Protein AF-A0A5E7Z6R9-F1 (afdb_monomer_lite)

Radius of gyration: 21.88 Å; chains: 1; bounding box: 25×38×64 Å

Secondary structure (DSSP, 8-state):
--STHHHHHHHHHHHHHHHHHHT------HHHHHTT-SEEEEEETTEEEEEEE-TTS-EEEE-

Structure (mmCIF, N/CA/C/O backbone):
data_AF-A0A5E7Z6R9-F1
#
_entry.id   AF-A0A5E7Z6R9-F1
#
loop_
_atom_site.group_PDB
_atom_site.id
_atom_site.type_symbol
_atom_site.label_atom_id
_atom_site.label_alt_id
_atom_site.label_comp_id
_atom_site.label_asym_id
_atom_site.label_entity_id
_atom_site.label_seq_id
_atom_site.pdbx_PDB_ins_code
_atom_site.Cartn_x
_atom_site.Cartn_y
_atom_site.Cartn_z
_atom_site.occupancy
_atom_site.B_iso_or_equiv
_atom_site.auth_seq_id
_atom_site.auth_comp_id
_atom_site.auth_asym_id
_atom_site.auth_atom_id
_atom_site.pdbx_PDB_model_num
ATOM 1 N N . MET A 1 1 ? 0.712 26.437 -50.271 1.00 54.00 1 MET A N 1
ATOM 2 C CA . MET A 1 1 ? 0.381 27.091 -48.998 1.00 54.00 1 MET A CA 1
ATOM 3 C C . MET A 1 1 ? -1.033 26.640 -48.644 1.00 54.00 1 MET A C 1
ATOM 5 O O . MET A 1 1 ? -1.930 26.976 -49.393 1.00 54.00 1 MET A O 1
ATOM 9 N N . ASP A 1 2 ? -1.355 25.739 -47.714 1.00 56.16 2 ASP A N 1
ATOM 10 C CA . ASP A 1 2 ? -0.633 25.104 -46.608 1.00 56.16 2 ASP A CA 1
ATOM 11 C C . ASP A 1 2 ? -1.442 23.855 -46.192 1.00 56.16 2 ASP A C 1
ATOM 13 O O . ASP A 1 2 ? -2.591 23.974 -45.769 1.00 56.16 2 ASP A O 1
ATOM 17 N N . LYS A 1 3 ? -0.894 22.641 -46.363 1.00 56.12 3 LYS A N 1
ATOM 18 C CA . LYS A 1 3 ? -1.510 21.395 -45.846 1.00 56.12 3 LYS A CA 1
ATOM 19 C C . LYS A 1 3 ? -0.854 20.903 -44.543 1.00 56.12 3 LYS A C 1
ATOM 21 O O . LYS A 1 3 ? -1.484 20.157 -43.807 1.00 56.12 3 LYS A O 1
ATOM 26 N N . ASN A 1 4 ? 0.344 21.401 -44.217 1.00 59.75 4 ASN A N 1
ATOM 27 C CA . ASN A 1 4 ? 1.184 20.928 -43.106 1.00 59.75 4 ASN A CA 1
ATOM 28 C C . ASN A 1 4 ? 0.653 21.295 -41.704 1.00 59.75 4 ASN A C 1
ATOM 30 O O . ASN A 1 4 ? 0.919 20.602 -40.730 1.00 59.75 4 ASN A O 1
ATOM 34 N N . SER A 1 5 ? -0.135 22.368 -41.586 1.00 57.84 5 SER A N 1
ATOM 35 C CA . SER A 1 5 ? -0.470 22.961 -40.281 1.00 57.84 5 SER A CA 1
ATOM 36 C C . SER A 1 5 ? -1.534 22.200 -39.477 1.00 57.84 5 SER A C 1
ATOM 38 O O . SER A 1 5 ? -1.637 22.392 -38.268 1.00 57.84 5 SER A O 1
ATOM 40 N N . ARG A 1 6 ? -2.341 21.335 -40.111 1.00 60.97 6 ARG A N 1
ATOM 41 C CA . ARG A 1 6 ? -3.365 20.533 -39.406 1.00 60.97 6 ARG A CA 1
ATOM 42 C C . ARG A 1 6 ? -2.816 19.223 -38.838 1.00 60.97 6 ARG A C 1
ATOM 44 O O . ARG A 1 6 ? -3.329 18.746 -37.830 1.00 60.97 6 ARG A O 1
ATOM 51 N N . GLU A 1 7 ? -1.779 18.660 -39.450 1.00 57.75 7 GLU A N 1
ATOM 52 C CA . GLU A 1 7 ? -1.198 17.377 -39.031 1.00 57.75 7 GLU A CA 1
ATOM 53 C C . GLU A 1 7 ? -0.251 17.542 -37.831 1.00 57.75 7 GLU A C 1
ATOM 55 O O . GLU A 1 7 ? -0.303 16.735 -36.902 1.00 57.75 7 GLU A O 1
ATOM 60 N N . GLU A 1 8 ? 0.508 18.644 -37.765 1.00 59.44 8 GLU A N 1
ATOM 61 C CA . GLU A 1 8 ? 1.322 18.996 -36.585 1.00 59.44 8 GLU A CA 1
ATOM 62 C C . GLU A 1 8 ? 0.464 19.231 -35.331 1.00 59.44 8 GLU A C 1
ATOM 64 O O . GLU A 1 8 ? 0.807 18.773 -34.241 1.00 59.44 8 GLU A O 1
ATOM 69 N N . SER A 1 9 ? -0.703 19.865 -35.490 1.00 60.09 9 SER A N 1
ATOM 70 C CA . SER A 1 9 ? -1.666 20.102 -34.405 1.00 60.09 9 SER A CA 1
ATOM 71 C C . SER A 1 9 ? -2.227 18.801 -33.811 1.00 60.09 9 SER A C 1
ATOM 73 O O . SER A 1 9 ? -2.376 18.693 -32.592 1.00 60.09 9 SER A O 1
ATOM 75 N N . ALA A 1 10 ? -2.514 17.800 -34.650 1.00 63.22 10 ALA A N 1
ATOM 76 C CA . ALA A 1 10 ? -3.047 16.512 -34.208 1.00 63.22 10 ALA A CA 1
ATOM 77 C C . ALA A 1 10 ? -1.971 15.623 -33.557 1.00 63.22 10 ALA A C 1
ATOM 79 O O . ALA A 1 10 ? -2.256 14.899 -32.598 1.00 63.22 10 ALA A O 1
ATOM 80 N N . ALA A 1 11 ? -0.732 15.688 -34.052 1.00 62.84 11 ALA A N 1
ATOM 81 C CA . ALA A 1 11 ? 0.407 14.986 -33.467 1.00 62.84 11 ALA A CA 1
ATOM 82 C C . ALA A 1 11 ? 0.769 15.546 -32.082 1.00 62.84 11 ALA A C 1
ATOM 84 O O . ALA A 1 11 ? 0.970 14.766 -31.151 1.00 62.84 11 ALA A O 1
ATOM 85 N N . ALA A 1 12 ? 0.761 16.874 -31.920 1.00 61.84 12 ALA A N 1
ATOM 86 C CA . ALA A 1 12 ? 0.986 17.538 -30.636 1.00 61.84 12 ALA A CA 1
ATOM 87 C C . ALA A 1 12 ? -0.079 17.153 -29.593 1.00 61.84 12 ALA A C 1
ATOM 89 O O . ALA A 1 12 ? 0.270 16.738 -28.489 1.00 61.84 12 ALA A O 1
ATOM 90 N N . GLN A 1 13 ? -1.367 17.162 -29.967 1.00 62.34 13 GLN A N 1
ATOM 91 C CA . GLN A 1 13 ? -2.450 16.735 -29.068 1.00 62.34 13 GLN A CA 1
ATOM 92 C C . GLN A 1 13 ? -2.336 15.265 -28.644 1.00 62.34 13 GLN A C 1
ATOM 94 O O . GLN A 1 13 ? -2.561 14.934 -27.481 1.00 62.34 13 GLN A O 1
ATOM 99 N N . ARG A 1 14 ? -1.959 14.359 -29.556 1.00 62.56 14 ARG A N 1
ATOM 100 C CA . ARG A 1 14 ? -1.736 12.941 -29.215 1.00 62.56 14 ARG A CA 1
ATOM 101 C C . ARG A 1 14 ? -0.550 12.748 -28.273 1.00 62.56 14 ARG A C 1
ATOM 103 O O . ARG A 1 14 ? -0.590 11.862 -27.419 1.00 62.56 14 ARG A O 1
ATOM 110 N N . PHE A 1 15 ? 0.490 13.564 -28.419 1.00 59.22 15 PHE A N 1
ATOM 111 C CA . PHE A 1 15 ? 1.667 13.498 -27.562 1.00 59.22 15 PHE A CA 1
ATOM 112 C C . PHE A 1 15 ? 1.352 13.969 -26.137 1.00 59.22 15 PHE A C 1
ATOM 114 O O . PHE A 1 15 ? 1.739 13.293 -25.183 1.00 59.22 15 PHE A O 1
ATOM 121 N N . GLU A 1 16 ? 0.581 15.049 -25.987 1.00 61.66 16 GLU A N 1
ATOM 122 C CA . GLU A 1 16 ? 0.143 15.559 -24.681 1.00 61.66 16 GLU A CA 1
ATOM 123 C C . GLU A 1 16 ? -0.809 14.599 -23.955 1.00 61.66 16 GLU A C 1
ATOM 125 O O . GLU A 1 16 ? -0.611 14.326 -22.770 1.00 61.66 16 GLU A O 1
ATOM 130 N N . LEU A 1 17 ? -1.765 13.984 -24.662 1.00 61.19 17 LEU A N 1
ATOM 131 C CA . LEU A 1 17 ? -2.637 12.950 -24.083 1.00 61.19 17 LEU A CA 1
ATOM 132 C C . LEU A 1 17 ? -1.834 11.742 -23.562 1.00 61.19 17 LEU A C 1
ATOM 134 O O . LEU A 1 17 ? -2.149 11.197 -22.508 1.00 61.19 17 LEU A O 1
ATOM 138 N N . SER A 1 18 ? -0.754 11.359 -24.254 1.00 61.81 18 SER A N 1
ATOM 139 C CA . SER A 1 18 ? 0.127 10.255 -23.830 1.00 61.81 18 SER A CA 1
ATOM 140 C C . SER A 1 18 ? 1.047 10.596 -22.646 1.00 61.81 18 SER A C 1
ATOM 142 O O . SER A 1 18 ? 1.595 9.700 -22.005 1.00 61.81 18 SER A O 1
ATOM 144 N N . GLN A 1 19 ? 1.295 11.883 -22.394 1.00 60.81 19 GLN A N 1
ATOM 145 C CA . GLN A 1 19 ? 2.110 12.370 -21.274 1.00 60.81 19 GLN A CA 1
ATOM 146 C C . GLN A 1 19 ? 1.260 12.529 -20.007 1.00 60.81 19 GLN A C 1
ATOM 148 O O . GLN A 1 19 ? 1.710 12.177 -18.916 1.00 60.81 19 GLN A O 1
ATOM 153 N N . ALA A 1 20 ? 0.010 12.976 -20.157 1.00 60.03 20 ALA A N 1
ATOM 154 C CA . ALA A 1 20 ? -0.944 13.070 -19.054 1.00 60.03 20 ALA A CA 1
ATOM 155 C C . ALA A 1 20 ? -1.218 11.695 -18.413 1.00 60.03 20 ALA A C 1
ATOM 157 O O . ALA A 1 20 ? -1.286 11.590 -17.191 1.00 60.03 20 ALA A O 1
ATOM 158 N N . ASP A 1 21 ? -1.271 10.632 -19.221 1.00 60.16 21 ASP A N 1
ATOM 159 C CA . ASP A 1 21 ? -1.495 9.254 -18.754 1.00 60.16 21 ASP A CA 1
ATOM 160 C C . ASP A 1 21 ? -0.269 8.642 -18.047 1.00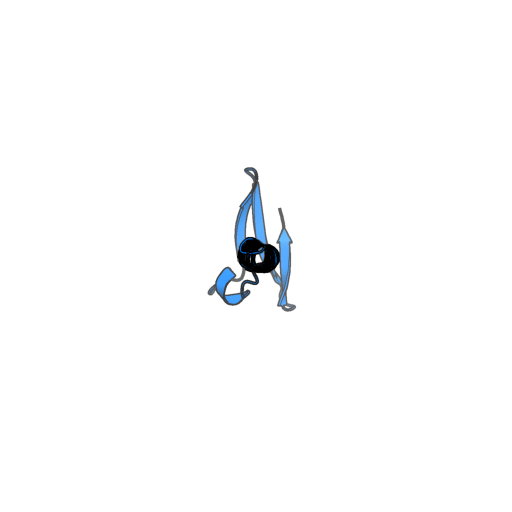 60.16 21 ASP A C 1
ATOM 162 O O . ASP A 1 21 ? -0.399 7.892 -17.084 1.00 60.16 21 ASP A O 1
ATOM 166 N N . ARG A 1 22 ? 0.950 9.039 -18.445 1.00 61.59 22 ARG A N 1
ATOM 167 C CA . ARG A 1 22 ? 2.203 8.600 -17.797 1.00 61.59 22 ARG A CA 1
ATOM 168 C C . ARG A 1 22 ? 2.428 9.197 -16.408 1.00 61.59 22 ARG A C 1
ATOM 170 O O . ARG A 1 22 ? 3.286 8.718 -15.672 1.00 61.59 22 ARG A O 1
ATOM 177 N N . SER A 1 23 ? 1.672 10.236 -16.069 1.00 64.19 23 SER A N 1
ATOM 178 C CA . SER A 1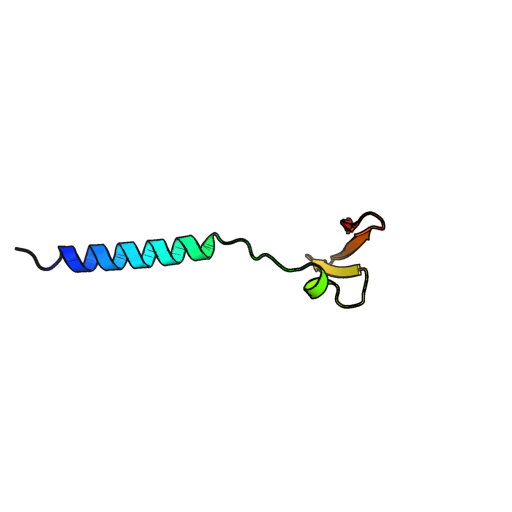 23 ? 1.800 10.994 -14.822 1.00 64.19 23 SER A CA 1
ATOM 179 C C . SER A 1 23 ? 0.814 10.547 -13.743 1.00 64.19 23 SER A C 1
ATOM 181 O O . SER A 1 23 ? 0.922 10.982 -12.597 1.00 64.19 23 SER A O 1
ATOM 183 N N . ALA A 1 24 ? -0.179 9.727 -14.098 1.00 76.88 24 ALA A N 1
ATOM 184 C CA . ALA A 1 24 ? -1.197 9.294 -13.157 1.00 76.88 24 ALA A CA 1
ATOM 185 C C . ALA A 1 24 ? -0.619 8.215 -12.235 1.00 76.88 24 ALA A C 1
ATOM 187 O O . ALA A 1 24 ? -0.405 7.070 -12.637 1.00 76.88 24 ALA A O 1
ATOM 188 N N . GLU A 1 25 ? -0.352 8.583 -10.981 1.00 85.12 25 GLU A N 1
ATOM 189 C CA . GLU A 1 25 ? 0.032 7.619 -9.957 1.00 85.12 25 GLU A CA 1
ATOM 190 C C . GLU A 1 25 ? -1.058 6.549 -9.825 1.00 85.12 25 GLU A C 1
ATOM 192 O O . GLU A 1 25 ? -2.247 6.846 -9.669 1.00 85.12 25 GLU A O 1
ATOM 197 N N . ARG A 1 26 ? -0.659 5.277 -9.900 1.00 88.00 26 ARG A N 1
ATOM 198 C CA . ARG A 1 26 ? -1.595 4.167 -9.747 1.00 88.00 26 ARG A CA 1
ATOM 199 C C . ARG A 1 26 ? -2.047 4.081 -8.290 1.00 88.00 26 ARG A C 1
ATOM 201 O O . ARG A 1 26 ? -1.355 3.507 -7.453 1.00 88.00 26 ARG A O 1
ATOM 208 N N . ILE A 1 27 ? -3.248 4.575 -8.013 1.00 90.81 27 ILE A N 1
ATOM 209 C CA . ILE A 1 27 ? -3.895 4.424 -6.708 1.00 90.81 27 ILE A CA 1
ATOM 210 C C . ILE A 1 27 ? -4.542 3.039 -6.606 1.00 90.81 27 ILE A C 1
ATOM 212 O O . ILE A 1 27 ? -5.291 2.615 -7.487 1.00 90.81 27 ILE A O 1
ATOM 216 N N . ILE A 1 28 ? -4.247 2.323 -5.521 1.00 94.31 28 ILE A N 1
ATOM 217 C CA . ILE A 1 28 ? -4.824 1.011 -5.215 1.00 94.31 28 ILE A CA 1
ATOM 218 C C . ILE A 1 28 ? -5.516 1.097 -3.861 1.00 94.31 28 ILE A C 1
ATOM 220 O O . ILE A 1 28 ? -4.911 1.497 -2.867 1.00 94.31 28 ILE A O 1
ATOM 224 N N . GLU A 1 29 ? -6.773 0.663 -3.811 1.00 96.06 29 GLU A N 1
ATOM 225 C CA . GLU A 1 29 ? -7.513 0.550 -2.560 1.00 96.06 29 GLU A CA 1
ATOM 226 C C . GLU A 1 29 ? -6.845 -0.444 -1.608 1.00 96.06 29 GLU A C 1
ATOM 228 O O . GLU A 1 29 ? -6.538 -1.581 -1.977 1.00 96.06 29 GLU A O 1
ATOM 233 N N . SER A 1 30 ? -6.684 -0.050 -0.343 1.00 95.00 30 SER A N 1
ATOM 234 C CA . SER A 1 30 ? -6.050 -0.908 0.669 1.00 95.00 30 SER A CA 1
ATOM 235 C C . SER A 1 30 ? -6.748 -2.269 0.783 1.00 95.00 30 SER A C 1
ATOM 237 O O . SER A 1 30 ? -6.090 -3.304 0.850 1.00 95.00 30 SER A O 1
ATOM 239 N N . ARG A 1 31 ? -8.081 -2.310 0.694 1.00 94.88 31 ARG A N 1
ATOM 240 C CA . ARG A 1 31 ? -8.846 -3.564 0.713 1.00 94.88 31 ARG A CA 1
ATOM 241 C C . ARG A 1 31 ? -8.497 -4.499 -0.446 1.00 94.88 31 ARG A C 1
ATOM 243 O O . ARG A 1 31 ? -8.488 -5.709 -0.251 1.00 94.88 31 ARG A O 1
ATOM 250 N N . ALA A 1 32 ? -8.193 -3.959 -1.625 1.00 95.88 32 ALA A N 1
ATOM 251 C CA . ALA A 1 32 ? -7.768 -4.766 -2.766 1.00 95.88 32 ALA A CA 1
ATOM 252 C C . ALA A 1 32 ? -6.365 -5.350 -2.552 1.00 95.88 32 ALA A C 1
ATOM 254 O O . ALA A 1 32 ? -6.083 -6.457 -2.998 1.00 95.88 32 ALA A O 1
ATOM 255 N N . LEU A 1 33 ? -5.504 -4.625 -1.836 1.00 95.38 33 LEU A N 1
ATOM 256 C CA . LEU A 1 33 ? -4.146 -5.060 -1.532 1.00 95.38 33 LEU A CA 1
ATOM 257 C C . LEU A 1 33 ? -4.103 -6.151 -0.450 1.00 95.38 33 LEU A C 1
ATOM 259 O O . LEU A 1 33 ? -3.356 -7.116 -0.580 1.00 95.38 33 LEU A O 1
ATOM 263 N N . PHE A 1 34 ? -4.892 -6.004 0.618 1.00 96.06 34 PHE A N 1
ATOM 264 C CA . PHE A 1 34 ? -4.855 -6.912 1.770 1.00 96.06 34 PHE A CA 1
ATOM 265 C C . PHE A 1 34 ? -5.889 -8.045 1.716 1.00 96.06 34 PHE A C 1
ATOM 267 O O . PHE A 1 34 ? -5.698 -9.072 2.373 1.00 96.06 34 PHE A O 1
ATOM 274 N N . GLY A 1 35 ? -6.982 -7.876 0.968 1.00 94.19 35 GLY A N 1
ATOM 275 C CA . GLY A 1 35 ? -8.126 -8.785 1.021 1.00 94.19 35 GLY A CA 1
ATOM 276 C C . GLY A 1 35 ? -8.643 -8.927 2.456 1.00 94.19 35 GLY A C 1
ATOM 277 O O . GLY A 1 35 ? -8.876 -7.931 3.140 1.00 94.19 35 GLY A O 1
ATOM 278 N N . ASP A 1 36 ? -8.757 -10.169 2.926 1.00 95.69 36 ASP A N 1
ATOM 279 C CA . ASP A 1 36 ? -9.179 -10.487 4.299 1.00 95.69 36 ASP A CA 1
ATOM 280 C C . ASP A 1 36 ? -8.017 -10.500 5.313 1.00 95.69 36 ASP A C 1
ATOM 282 O O . ASP A 1 36 ? -8.204 -10.794 6.498 1.00 95.69 36 ASP A O 1
ATOM 286 N N . ARG A 1 37 ? -6.789 -10.206 4.869 1.00 96.50 37 ARG A N 1
ATOM 287 C CA . ARG A 1 37 ? -5.587 -10.199 5.715 1.00 96.50 37 ARG A CA 1
ATOM 288 C C . ARG A 1 37 ? -5.317 -8.803 6.276 1.00 96.50 37 ARG A C 1
ATOM 290 O O . ARG A 1 37 ? -5.927 -7.813 5.892 1.00 96.50 37 ARG A O 1
ATOM 297 N N . LYS A 1 38 ? -4.370 -8.715 7.214 1.00 95.00 38 LYS A N 1
ATOM 298 C CA . LYS A 1 38 ? -3.876 -7.434 7.763 1.00 95.00 38 LYS A CA 1
ATOM 299 C C . LYS A 1 38 ? -2.452 -7.097 7.331 1.00 95.00 38 LYS A C 1
ATOM 301 O O . LYS A 1 38 ? -1.959 -6.019 7.659 1.00 95.00 38 LYS A O 1
ATOM 306 N N . GLU A 1 39 ? -1.797 -8.013 6.624 1.00 96.81 39 GLU A N 1
ATOM 307 C CA . GLU A 1 39 ? -0.440 -7.845 6.123 1.00 96.81 39 GLU A CA 1
ATOM 308 C C . GLU A 1 39 ? -0.200 -8.627 4.835 1.00 96.81 39 GLU A C 1
ATOM 310 O O . GLU A 1 39 ? -0.831 -9.663 4.602 1.00 96.81 39 GLU A O 1
ATOM 315 N N . ILE A 1 40 ? 0.732 -8.120 4.030 1.00 97.25 40 ILE A N 1
ATOM 316 C CA . ILE A 1 40 ? 1.261 -8.771 2.833 1.00 97.25 40 ILE A CA 1
ATOM 317 C C . ILE A 1 40 ? 2.791 -8.736 2.852 1.00 97.25 40 ILE A C 1
ATOM 319 O O . ILE A 1 40 ? 3.398 -7.815 3.408 1.00 97.25 40 ILE A O 1
ATOM 323 N N . GLY A 1 41 ? 3.400 -9.750 2.242 1.00 97.50 41 GLY A N 1
ATOM 324 C CA . GLY A 1 41 ? 4.821 -9.755 1.917 1.00 97.50 41 GLY A CA 1
ATOM 325 C C . GLY A 1 41 ? 5.050 -9.143 0.537 1.00 97.50 41 GLY A C 1
ATOM 326 O O . GLY A 1 41 ? 4.258 -9.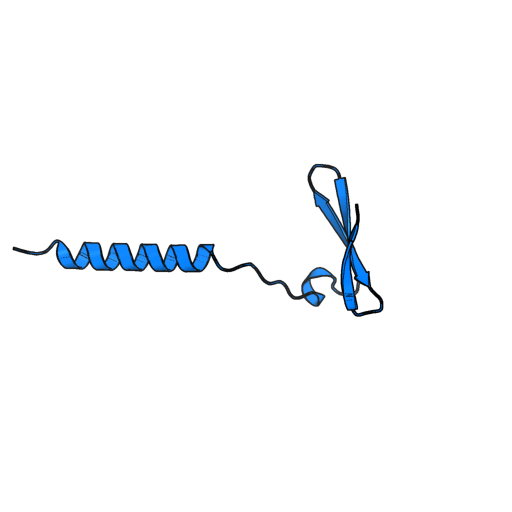373 -0.374 1.00 97.50 41 GLY A O 1
ATOM 327 N N . ILE A 1 42 ? 6.120 -8.372 0.393 1.00 97.62 42 ILE A N 1
ATOM 328 C CA . ILE A 1 42 ? 6.574 -7.785 -0.865 1.00 97.62 42 ILE A CA 1
ATOM 329 C C . ILE A 1 42 ? 8.030 -8.194 -1.029 1.00 97.62 42 ILE A C 1
ATOM 331 O O . ILE A 1 42 ? 8.884 -7.760 -0.259 1.00 97.62 42 ILE A O 1
ATOM 335 N N . GLU A 1 43 ? 8.312 -9.045 -2.008 1.00 98.00 43 GLU A N 1
ATOM 336 C CA . GLU A 1 43 ? 9.690 -9.333 -2.388 1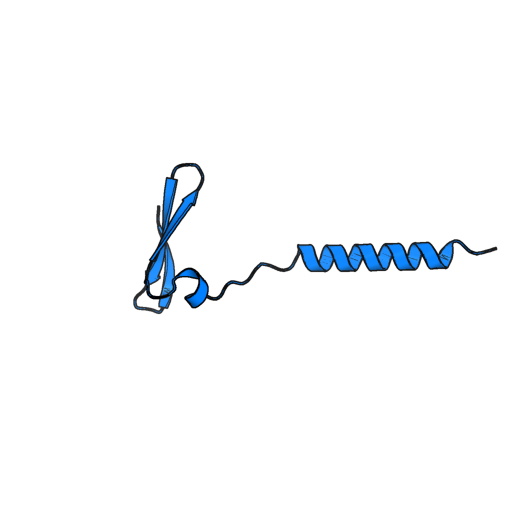.00 98.00 43 GLU A CA 1
ATOM 337 C C . GLU A 1 43 ? 10.230 -8.172 -3.227 1.00 98.00 43 GLU A C 1
ATOM 339 O O . GLU A 1 43 ? 9.608 -7.753 -4.205 1.00 98.00 43 GLU A O 1
ATOM 344 N N . HIS A 1 44 ? 11.369 -7.627 -2.817 1.00 97.12 44 HIS A N 1
ATOM 345 C CA . HIS A 1 44 ? 12.042 -6.533 -3.498 1.00 97.12 44 HIS A CA 1
ATOM 346 C C . HIS A 1 44 ? 13.551 -6.651 -3.284 1.00 97.12 44 HIS A C 1
ATOM 348 O O . HIS A 1 44 ? 14.009 -6.760 -2.146 1.00 97.12 44 HIS A O 1
ATOM 354 N N . ASP A 1 45 ? 14.311 -6.675 -4.380 1.00 96.50 45 ASP A N 1
ATOM 355 C CA . ASP A 1 45 ? 15.774 -6.814 -4.389 1.00 96.50 45 ASP A CA 1
ATOM 356 C C . ASP 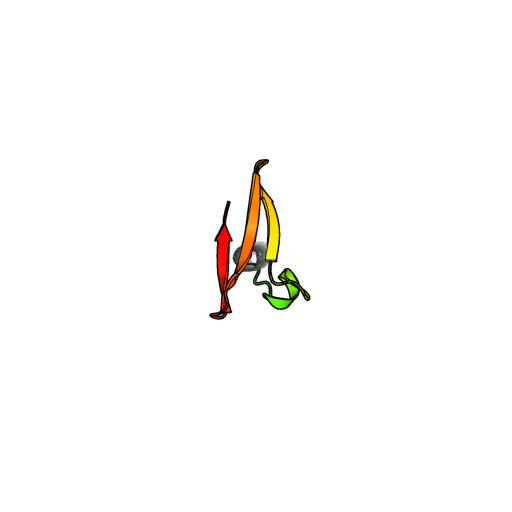A 1 45 ? 16.298 -7.982 -3.530 1.00 96.50 45 ASP A C 1
ATOM 358 O O . ASP A 1 45 ? 17.289 -7.873 -2.809 1.00 96.50 45 ASP A O 1
ATOM 362 N N . GLY A 1 46 ? 15.600 -9.123 -3.580 1.00 97.44 46 GLY A N 1
ATOM 363 C CA . GLY A 1 46 ? 15.965 -10.330 -2.830 1.00 97.44 46 GLY A CA 1
ATOM 364 C C . GLY A 1 46 ? 15.697 -10.256 -1.322 1.00 97.44 46 GLY A C 1
ATOM 365 O O . GLY A 1 46 ? 16.082 -11.166 -0.588 1.00 97.44 46 GLY A O 1
ATOM 366 N N . ALA A 1 47 ? 15.033 -9.202 -0.843 1.00 97.56 47 ALA A N 1
ATOM 367 C CA . ALA A 1 47 ? 14.553 -9.081 0.527 1.00 97.56 47 ALA A CA 1
ATOM 368 C C . ALA A 1 47 ? 13.021 -9.100 0.576 1.00 97.56 47 ALA A C 1
ATOM 370 O O . ALA A 1 47 ? 12.343 -8.625 -0.333 1.00 97.56 47 ALA A O 1
ATOM 371 N N . VAL A 1 48 ? 12.466 -9.625 1.668 1.00 97.62 48 VAL A N 1
ATOM 372 C CA . VAL A 1 48 ? 11.018 -9.625 1.895 1.00 97.62 48 VAL A CA 1
ATOM 373 C C . VAL A 1 48 ? 10.662 -8.487 2.834 1.00 97.62 48 VAL A C 1
ATOM 375 O O . VAL A 1 48 ? 10.993 -8.517 4.013 1.00 97.62 48 VAL A O 1
ATOM 378 N N . TYR A 1 49 ? 9.930 -7.514 2.315 1.00 98.12 49 TYR A N 1
ATOM 379 C CA . TYR A 1 49 ? 9.310 -6.459 3.095 1.00 98.12 49 TYR A CA 1
ATOM 380 C C . TYR A 1 49 ? 7.908 -6.882 3.515 1.00 98.12 49 TYR A C 1
ATOM 382 O O . TYR A 1 49 ? 7.233 -7.657 2.839 1.00 98.12 49 TYR A O 1
ATOM 390 N N . ARG A 1 50 ? 7.429 -6.341 4.628 1.00 97.81 50 ARG A N 1
ATOM 391 C CA . ARG A 1 50 ? 6.065 -6.545 5.110 1.00 97.81 50 ARG A CA 1
ATOM 392 C C . ARG A 1 50 ? 5.329 -5.229 5.200 1.00 97.81 50 ARG A C 1
ATOM 394 O O . ARG A 1 50 ? 5.649 -4.397 6.049 1.00 97.81 50 ARG A O 1
ATOM 401 N N . LEU A 1 51 ? 4.293 -5.084 4.385 1.00 98.12 51 LEU A N 1
ATOM 402 C CA . LEU A 1 51 ? 3.317 -4.017 4.541 1.00 98.12 51 LEU A CA 1
ATOM 403 C C . LEU A 1 51 ? 2.192 -4.516 5.450 1.00 98.12 51 LEU A C 1
ATOM 405 O O . LEU A 1 51 ? 1.674 -5.612 5.243 1.00 98.12 51 LEU A O 1
ATOM 409 N N . LYS A 1 52 ? 1.796 -3.728 6.452 1.00 97.56 52 LYS A N 1
ATOM 410 C CA . LYS A 1 52 ? 0.704 -4.075 7.378 1.00 97.56 52 LYS A CA 1
ATOM 411 C C . LYS A 1 52 ? -0.188 -2.881 7.706 1.00 97.56 52 LYS A C 1
ATOM 413 O O . LYS A 1 52 ? 0.278 -1.742 7.736 1.00 97.56 52 LYS A O 1
ATOM 418 N N . ILE A 1 53 ? -1.452 -3.159 8.022 1.00 96.94 53 ILE A N 1
ATOM 419 C CA . ILE A 1 53 ? -2.394 -2.187 8.592 1.00 96.94 53 ILE A CA 1
ATOM 420 C C . ILE A 1 53 ? -2.240 -2.193 10.118 1.00 96.94 53 ILE A C 1
ATOM 422 O O . ILE A 1 53 ? -2.367 -3.224 10.782 1.00 96.94 53 ILE A O 1
ATOM 426 N N . THR A 1 54 ? -1.968 -1.030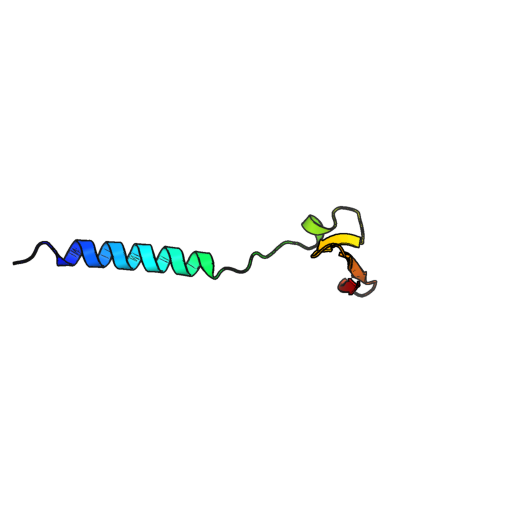 10.699 1.00 95.31 54 THR A N 1
ATOM 427 C CA . THR A 1 54 ? -1.888 -0.846 12.154 1.00 95.31 54 THR A CA 1
ATOM 428 C C . THR A 1 54 ? -3.276 -0.821 12.797 1.00 95.31 54 THR A C 1
ATOM 430 O O . THR A 1 54 ? -4.287 -0.582 12.142 1.00 95.31 54 THR A O 1
ATOM 433 N N . ARG A 1 55 ? -3.347 -0.974 14.126 1.00 92.88 55 ARG A N 1
ATOM 434 C CA . ARG A 1 55 ? -4.616 -0.827 14.871 1.00 92.88 55 ARG A CA 1
ATOM 435 C C . ARG A 1 55 ? -5.258 0.561 14.724 1.00 92.88 55 ARG A C 1
ATOM 437 O O . ARG A 1 55 ? -6.461 0.669 14.902 1.00 92.88 55 ARG A O 1
ATOM 444 N N . GLN A 1 56 ? -4.470 1.591 14.402 1.00 94.69 56 GLN A N 1
ATOM 445 C CA . GLN A 1 56 ? -4.942 2.959 14.148 1.00 94.69 56 GLN A CA 1
ATOM 446 C C . GLN A 1 56 ? -5.313 3.195 12.669 1.00 94.69 56 GLN A C 1
ATOM 448 O O . GLN A 1 56 ? -5.557 4.329 12.275 1.00 94.69 56 GLN A O 1
ATOM 453 N N . GLY A 1 57 ? -5.297 2.153 11.829 1.00 92.56 57 GLY A N 1
ATOM 454 C CA . GLY A 1 57 ? -5.664 2.229 10.411 1.00 92.56 57 GLY A CA 1
ATOM 455 C C . GLY A 1 57 ? -4.561 2.728 9.472 1.00 92.56 57 GLY A C 1
ATOM 456 O O . GLY A 1 57 ? -4.752 2.727 8.262 1.00 92.56 57 GLY A O 1
ATOM 457 N N . LYS A 1 58 ? -3.387 3.112 9.989 1.00 96.31 58 LYS A N 1
ATOM 458 C CA . LYS A 1 58 ? -2.239 3.524 9.161 1.00 96.31 58 LYS A CA 1
ATOM 459 C C . LYS A 1 58 ? -1.539 2.322 8.534 1.00 96.31 58 LYS A C 1
ATOM 461 O O . LYS A 1 58 ? -1.462 1.272 9.175 1.00 96.31 58 LYS A O 1
ATOM 466 N N . LEU A 1 59 ? -0.972 2.508 7.346 1.00 97.06 59 LEU A N 1
ATOM 467 C CA . LEU A 1 59 ? -0.082 1.543 6.703 1.00 97.06 59 LEU A CA 1
ATOM 468 C C . LEU A 1 59 ? 1.355 1.736 7.193 1.00 97.06 59 LEU A C 1
ATOM 470 O O . LEU A 1 59 ? 1.805 2.866 7.376 1.00 97.06 59 LEU A O 1
ATOM 474 N N . ILE A 1 60 ? 2.071 0.637 7.408 1.00 97.38 60 ILE A N 1
ATOM 475 C CA . ILE A 1 60 ? 3.495 0.651 7.752 1.00 97.38 60 ILE A CA 1
ATOM 476 C C . ILE A 1 60 ? 4.219 -0.455 6.987 1.00 97.38 60 ILE A C 1
ATOM 478 O O . ILE A 1 60 ? 3.731 -1.586 6.922 1.00 97.38 60 ILE A O 1
ATOM 482 N N . LEU A 1 61 ? 5.371 -0.109 6.411 1.00 97.81 61 LEU A N 1
ATOM 483 C CA . LEU A 1 61 ? 6.260 -1.023 5.704 1.00 97.81 61 LEU A CA 1
ATOM 484 C C . LEU A 1 61 ? 7.482 -1.309 6.577 1.00 97.81 61 LEU A C 1
ATOM 486 O O . LEU A 1 61 ? 8.176 -0.388 6.999 1.00 97.81 61 LEU A O 1
ATOM 490 N N . ASN A 1 62 ? 7.738 -2.587 6.826 1.00 95.12 62 ASN A N 1
ATOM 491 C CA . ASN A 1 62 ? 8.905 -3.069 7.553 1.00 95.12 62 ASN A CA 1
ATOM 492 C C . ASN A 1 62 ? 9.783 -3.921 6.629 1.00 95.12 62 ASN A C 1
ATOM 494 O O . ASN A 1 62 ? 9.262 -4.537 5.701 1.00 95.12 62 ASN A O 1
ATOM 498 N N . LYS A 1 63 ? 11.084 -3.972 6.916 1.00 90.38 63 LYS A N 1
ATOM 499 C CA . LYS A 1 63 ? 12.031 -4.925 6.323 1.00 90.38 63 LYS A CA 1
ATOM 500 C C . LYS A 1 63 ? 12.117 -6.198 7.165 1.00 90.38 63 LYS A C 1
ATOM 502 O O . LYS A 1 63 ? 11.768 -6.118 8.367 1.00 90.38 63 LYS A O 1
#

pLDDT: mean 82.33, std 17.12, range [54.0, 98.12]

Foldseek 3Di:
DDDPPVVVVVVVVVVVVVVVVVPDDDDDDPCVVAVVHQWDWDDDPNDTKIWGQDPVRDIDIGD

Sequence (63 aa):
MDKNSREESAAAQRFELSQADRSAERIIESRALFGDRKEIGIEHDGAVYRLKITRQGKLILNK